Protein AF-A0A5N8V3N1-F1 (afdb_monomer)

pLDDT: mean 87.64, std 11.56, range [39.5, 96.81]

Radius of gyration: 13.92 Å; Cα contacts (8 Å, |Δi|>4): 88; chains: 1; bounding box: 36×19×42 Å

Sequence (106 aa):
MDFDEELVSQLDDAAERFIGPLRLNDGFDQLALDELCRHIDRLGQEWRTSEVIPKSVALLLSELYPAISACADLYAGDERQGMIEAAVRVGERVTYALDPAGEPEM

Foldseek 3Di:
DPPLVVLLVQLVVLLCVQLVCLVVVNAGDPVSLVSNLVSLLVLLVVCLPPPDDDPSSLVVLVVSLVSLLVSLVVDDDPRSVVSNVSSVSSNVSSVSSPDSPDDPDD

Nearest PDB structures (foldseek):
  7ue2-assembly1_A  TM=5.707E-01  e=6.712E-01  synthetic construct
  6yo8-assembly2_C  TM=4.421E-01  e=1.026E+00  Homo sapiens
  3zta-assembly1_A-2  TM=4.131E-01  e=1.655E+00  Neomoorella thermoacetica
  8d9p-assembly1_A  TM=3.788E-01  e=4.083E+00  synthetic construct
  6a5s-assembly1_B  TM=3.811E-01  e=6.943E+00  Homo sapiens

Organism: NCBI:txid1609272

Structure (mmCIF, N/CA/C/O backbone):
data_AF-A0A5N8V3N1-F1
#
_entry.id   AF-A0A5N8V3N1-F1
#
loop_
_atom_site.group_PDB
_atom_site.id
_atom_site.type_symbol
_atom_site.label_atom_id
_atom_site.label_alt_id
_atom_site.label_comp_id
_atom_site.label_asym_id
_atom_site.label_entity_id
_atom_site.label_seq_id
_atom_site.pdbx_PDB_ins_code
_atom_site.Cartn_x
_atom_site.Cartn_y
_atom_site.Cartn_z
_atom_site.occupancy
_atom_site.B_iso_or_equiv
_atom_site.auth_seq_id
_atom_site.auth_comp_id
_atom_site.auth_asym_id
_atom_site.auth_atom_id
_atom_site.pdbx_PDB_model_num
ATOM 1 N N . MET A 1 1 ? -0.630 -10.609 -23.827 1.00 50.81 1 MET A N 1
ATOM 2 C CA . MET A 1 1 ? -0.731 -9.882 -22.553 1.00 50.81 1 MET A CA 1
ATOM 3 C C . MET A 1 1 ? 0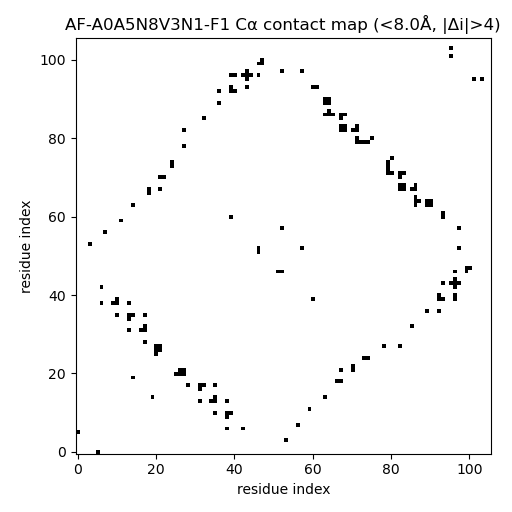.576 -9.160 -22.399 1.00 50.81 1 MET A C 1
ATOM 5 O O . MET A 1 1 ? 1.606 -9.821 -22.508 1.00 50.81 1 MET A O 1
ATOM 9 N N . ASP A 1 2 ? 0.524 -7.837 -22.284 1.00 65.88 2 ASP A N 1
ATOM 10 C CA . ASP A 1 2 ? 1.706 -7.064 -21.918 1.00 65.88 2 ASP A CA 1
ATOM 11 C C . ASP A 1 2 ? 2.066 -7.414 -20.472 1.00 65.88 2 ASP A C 1
ATOM 13 O O . ASP A 1 2 ? 1.194 -7.487 -19.609 1.00 65.88 2 ASP A O 1
ATOM 17 N N . PHE A 1 3 ? 3.345 -7.679 -20.217 1.00 64.88 3 PHE A N 1
ATOM 18 C CA . PHE A 1 3 ? 3.858 -8.048 -18.892 1.00 64.88 3 PHE A CA 1
ATOM 19 C C . PHE A 1 3 ? 3.527 -6.986 -17.826 1.00 64.88 3 PHE A C 1
ATOM 21 O O . PHE A 1 3 ? 3.242 -7.317 -16.676 1.00 64.88 3 PHE A O 1
ATOM 28 N N . ASP A 1 4 ? 3.461 -5.721 -18.244 1.00 70.31 4 ASP A N 1
ATOM 29 C CA . ASP A 1 4 ? 3.064 -4.597 -17.400 1.00 70.31 4 ASP A CA 1
ATOM 30 C C . ASP A 1 4 ? 1.597 -4.678 -16.948 1.00 70.31 4 ASP A C 1
ATOM 32 O O . ASP A 1 4 ? 1.293 -4.328 -15.812 1.00 70.31 4 ASP A O 1
ATOM 36 N N . GLU A 1 5 ? 0.675 -5.173 -17.783 1.00 78.69 5 GLU A N 1
ATOM 37 C CA . GLU A 1 5 ? -0.746 -5.279 -17.413 1.00 78.69 5 GLU A CA 1
ATOM 38 C C . GLU A 1 5 ? -0.968 -6.313 -16.305 1.00 78.69 5 GLU A C 1
ATOM 40 O O . GLU A 1 5 ? -1.771 -6.094 -15.398 1.00 78.69 5 GLU A O 1
ATOM 45 N N . GLU A 1 6 ? -0.237 -7.429 -16.346 1.00 83.69 6 GLU A N 1
ATOM 46 C CA . GLU A 1 6 ? -0.344 -8.480 -15.332 1.00 83.69 6 GLU A CA 1
ATOM 47 C C . GLU A 1 6 ? 0.213 -8.014 -13.981 1.00 83.69 6 GLU A C 1
ATOM 49 O O . GLU A 1 6 ? -0.415 -8.229 -12.944 1.00 83.69 6 GLU A O 1
ATOM 54 N N . LEU A 1 7 ? 1.360 -7.328 -13.981 1.00 80.94 7 LEU A N 1
ATOM 55 C CA . LEU A 1 7 ? 1.948 -6.786 -12.755 1.00 80.94 7 LEU A CA 1
ATOM 56 C C . LEU A 1 7 ? 1.080 -5.685 -12.134 1.00 80.94 7 LEU A C 1
ATOM 58 O O . LEU A 1 7 ? 0.941 -5.633 -10.912 1.00 80.94 7 LEU A O 1
ATOM 62 N N . VAL A 1 8 ? 0.466 -4.839 -12.965 1.00 83.50 8 VAL A N 1
ATOM 63 C CA . VAL A 1 8 ? -0.491 -3.822 -12.509 1.00 83.50 8 VAL A CA 1
ATOM 64 C C . VAL A 1 8 ? -1.723 -4.470 -11.894 1.00 83.50 8 VAL A C 1
ATOM 66 O O . VAL A 1 8 ? -2.123 -4.063 -10.810 1.00 83.50 8 VAL A O 1
ATOM 69 N N . SER A 1 9 ? -2.286 -5.496 -12.539 1.00 89.25 9 SER A N 1
ATOM 70 C CA . SER A 1 9 ? -3.438 -6.228 -12.001 1.00 89.25 9 SER A CA 1
ATOM 71 C C . SER A 1 9 ? -3.123 -6.849 -10.641 1.00 89.25 9 SER A C 1
ATOM 73 O O . SER A 1 9 ? -3.918 -6.732 -9.719 1.00 89.25 9 SER A O 1
ATOM 75 N N . GLN A 1 10 ? -1.946 -7.463 -10.488 1.00 90.81 10 GLN A N 1
ATOM 76 C CA . GLN A 1 10 ? -1.531 -8.057 -9.213 1.00 90.81 10 GLN A CA 1
ATOM 77 C C . GLN A 1 10 ? -1.351 -7.006 -8.109 1.00 90.81 10 GLN A C 1
ATOM 79 O O . GLN A 1 10 ? -1.694 -7.265 -6.956 1.00 90.81 10 GLN A O 1
ATOM 84 N N . LEU A 1 11 ? -0.813 -5.827 -8.443 1.00 91.31 11 LEU A N 1
ATOM 85 C CA . LEU A 1 11 ? -0.697 -4.725 -7.489 1.00 91.31 11 LEU A CA 1
ATOM 86 C C . LEU A 1 11 ? -2.076 -4.199 -7.074 1.00 91.31 11 LEU A C 1
ATOM 88 O O . LEU A 1 11 ? -2.287 -3.954 -5.889 1.00 91.31 11 LEU A O 1
ATOM 92 N N . ASP A 1 12 ? -2.992 -4.034 -8.028 1.00 93.12 12 ASP A N 1
ATOM 93 C CA . ASP A 1 12 ? -4.355 -3.557 -7.774 1.00 93.12 12 ASP A CA 1
ATOM 94 C C . ASP A 1 12 ? -5.129 -4.541 -6.881 1.00 93.12 12 ASP A C 1
ATOM 96 O O . ASP A 1 12 ? -5.683 -4.147 -5.855 1.00 93.12 12 ASP A O 1
ATOM 100 N N . ASP A 1 13 ? -5.048 -5.842 -7.180 1.00 94.75 13 ASP A N 1
ATOM 101 C CA . ASP A 1 13 ? -5.646 -6.905 -6.364 1.00 94.75 13 ASP A CA 1
ATOM 102 C C . ASP A 1 13 ? -5.086 -6.911 -4.930 1.00 94.75 13 ASP A C 1
ATOM 104 O O . ASP A 1 13 ? -5.836 -7.032 -3.956 1.00 94.75 13 ASP A O 1
ATOM 108 N N . ALA A 1 14 ? -3.766 -6.755 -4.773 1.00 95.50 14 ALA A N 1
ATOM 109 C CA . ALA A 1 14 ? -3.127 -6.686 -3.460 1.00 95.50 14 ALA A CA 1
ATOM 110 C C . ALA A 1 14 ? -3.518 -5.411 -2.692 1.00 95.50 14 ALA A C 1
ATOM 112 O O . ALA A 1 14 ? -3.733 -5.456 -1.476 1.00 95.50 14 ALA A O 1
ATOM 113 N N . ALA A 1 15 ? -3.640 -4.279 -3.390 1.00 95.06 15 ALA A N 1
ATOM 114 C CA . ALA A 1 15 ? -4.065 -3.015 -2.805 1.00 95.06 15 ALA A CA 1
ATOM 115 C C . ALA A 1 15 ? -5.515 -3.094 -2.317 1.00 95.06 15 ALA A C 1
ATOM 117 O O . ALA A 1 15 ? -5.784 -2.716 -1.178 1.00 95.06 15 ALA A O 1
ATOM 118 N N . GLU A 1 16 ? -6.432 -3.641 -3.116 1.00 95.50 16 GLU A N 1
ATOM 119 C CA . GLU A 1 16 ? -7.834 -3.809 -2.724 1.00 95.50 16 GLU A CA 1
ATOM 120 C C . GLU A 1 16 ? -7.983 -4.817 -1.576 1.00 95.50 16 GLU A C 1
ATOM 122 O O . GLU A 1 16 ? -8.745 -4.578 -0.639 1.00 95.50 16 GLU A O 1
ATOM 127 N N . ARG A 1 17 ? -7.198 -5.905 -1.574 1.00 95.94 17 ARG A N 1
ATOM 128 C CA . ARG A 1 17 ? -7.187 -6.886 -0.477 1.00 95.94 17 ARG A CA 1
ATOM 129 C C . ARG A 1 17 ? -6.779 -6.267 0.859 1.00 95.94 17 ARG A C 1
ATOM 131 O O . ARG A 1 17 ? -7.315 -6.665 1.890 1.00 95.94 17 ARG A O 1
ATOM 138 N N . PHE A 1 18 ? -5.839 -5.323 0.851 1.00 95.88 18 PHE A N 1
ATOM 139 C CA . PHE A 1 18 ? -5.426 -4.629 2.067 1.00 95.88 18 PHE A CA 1
ATOM 140 C C . PHE A 1 18 ? -6.366 -3.470 2.412 1.00 95.88 18 PHE A C 1
ATOM 142 O O . PHE A 1 18 ? -6.879 -3.419 3.521 1.00 95.88 18 PHE A O 1
ATOM 149 N N . ILE A 1 19 ? -6.625 -2.552 1.479 1.00 95.25 19 ILE A N 1
ATOM 150 C CA . ILE A 1 19 ? -7.329 -1.284 1.730 1.00 95.25 19 ILE A CA 1
ATOM 151 C C . ILE A 1 19 ? -8.850 -1.472 1.822 1.00 95.25 19 ILE A C 1
ATOM 153 O O . ILE A 1 19 ? -9.510 -0.746 2.568 1.00 95.25 19 ILE A O 1
ATOM 157 N N . GLY A 1 20 ? -9.423 -2.434 1.095 1.00 94.94 20 GLY A N 1
ATOM 158 C CA . GLY A 1 20 ? -10.861 -2.712 1.083 1.00 94.94 20 GLY A CA 1
ATOM 159 C C . GLY A 1 20 ? -11.430 -2.951 2.489 1.00 94.94 20 GLY A C 1
ATOM 160 O O . GLY A 1 20 ? -12.314 -2.198 2.909 1.00 94.94 20 GLY A O 1
ATOM 161 N N . PRO A 1 21 ? -10.893 -3.914 3.265 1.00 93.88 21 PRO A N 1
ATOM 162 C CA . PRO A 1 21 ? -11.287 -4.134 4.659 1.00 93.88 21 PRO A CA 1
ATOM 163 C C . PRO A 1 21 ? -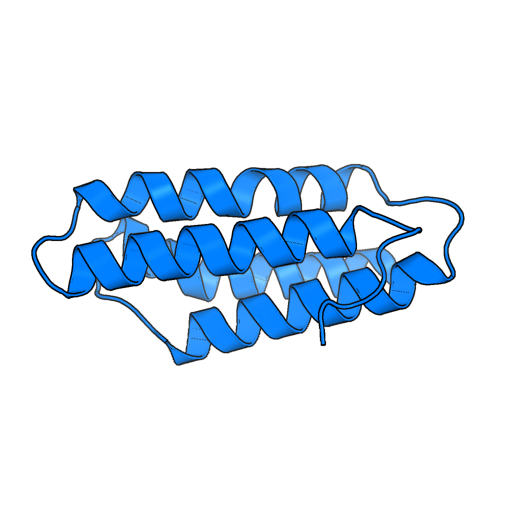11.101 -2.898 5.551 1.00 93.88 21 PRO A C 1
ATOM 165 O O . PRO A 1 21 ? -11.979 -2.589 6.358 1.00 93.88 21 PRO A O 1
ATOM 168 N N . LEU A 1 22 ? -10.020 -2.128 5.359 1.00 93.00 22 LEU A N 1
ATOM 169 C CA . LEU A 1 22 ? -9.761 -0.914 6.146 1.00 93.00 22 LEU A CA 1
ATOM 170 C C . LEU A 1 22 ? -10.861 0.136 5.974 1.00 93.00 22 LEU A C 1
ATOM 172 O O . LEU A 1 22 ? -11.325 0.730 6.946 1.00 93.00 22 LEU A O 1
ATOM 176 N N . ARG A 1 23 ? -11.323 0.342 4.734 1.00 92.56 23 ARG A N 1
ATOM 177 C CA . ARG A 1 23 ? -12.420 1.275 4.416 1.00 92.56 23 ARG A CA 1
ATOM 178 C C . ARG A 1 23 ? -13.747 0.857 5.044 1.00 92.56 23 ARG A C 1
ATOM 180 O O . ARG A 1 23 ? -14.610 1.703 5.273 1.00 92.56 23 ARG A O 1
ATOM 187 N N . LEU A 1 24 ? -13.915 -0.437 5.301 1.00 93.56 24 LEU A N 1
ATOM 188 C CA . LEU A 1 24 ? -15.096 -1.017 5.934 1.00 93.56 24 LEU A CA 1
ATOM 189 C C . LEU A 1 24 ? -14.962 -1.123 7.459 1.00 93.56 24 LEU A C 1
ATOM 191 O O . LEU A 1 24 ? -15.892 -1.601 8.106 1.00 93.56 24 LEU A O 1
ATOM 195 N N . ASN A 1 25 ? -13.850 -0.644 8.030 1.00 91.06 25 ASN A N 1
ATOM 196 C CA . ASN A 1 25 ? -13.512 -0.791 9.444 1.00 91.06 25 ASN A CA 1
ATOM 197 C C . ASN A 1 25 ? -13.483 -2.268 9.899 1.00 91.06 25 ASN A C 1
ATOM 199 O O . ASN A 1 25 ? -13.880 -2.593 11.017 1.00 91.06 25 ASN A O 1
ATOM 203 N N . ASP A 1 26 ? -13.030 -3.168 9.019 1.00 91.88 26 ASP A N 1
ATOM 204 C CA . ASP A 1 26 ? -12.996 -4.626 9.224 1.00 91.88 26 ASP A CA 1
ATOM 205 C C . ASP A 1 26 ? -11.622 -5.121 9.722 1.00 91.88 26 ASP A C 1
ATOM 207 O O . ASP A 1 26 ? -11.176 -6.229 9.436 1.00 91.88 26 ASP A O 1
ATOM 211 N N . GLY A 1 27 ? -10.927 -4.273 10.487 1.00 89.00 27 GLY A N 1
ATOM 212 C CA . GLY A 1 27 ? -9.631 -4.606 11.083 1.00 89.00 27 GLY A CA 1
ATOM 213 C C . GLY A 1 27 ? -8.431 -4.489 10.140 1.00 89.00 27 GLY A C 1
ATOM 214 O O . GLY A 1 27 ? -8.559 -4.266 8.940 1.00 89.00 27 GLY A O 1
ATOM 215 N N . PHE A 1 28 ? -7.243 -4.603 10.731 1.00 92.06 28 PHE A N 1
ATOM 216 C CA . PHE A 1 28 ? -5.956 -4.488 10.050 1.00 92.06 28 PHE A CA 1
ATOM 217 C C . PHE A 1 28 ? -5.378 -5.877 9.740 1.00 92.06 28 PHE A C 1
ATOM 219 O O . PHE A 1 28 ? -5.133 -6.667 10.654 1.00 92.06 28 PHE A O 1
ATOM 226 N N . ASP A 1 29 ? -5.112 -6.163 8.462 1.00 94.19 29 ASP A N 1
ATOM 227 C CA . ASP A 1 29 ? -4.501 -7.424 8.024 1.00 94.19 29 ASP A CA 1
ATOM 228 C C . ASP A 1 29 ? -3.016 -7.232 7.668 1.00 94.19 29 ASP A C 1
ATOM 230 O O . ASP A 1 29 ? -2.651 -6.739 6.597 1.00 94.19 29 ASP A O 1
ATOM 234 N N . GLN A 1 30 ? -2.145 -7.678 8.576 1.00 94.31 30 GLN A N 1
ATOM 235 C CA . GLN A 1 30 ? -0.694 -7.633 8.399 1.00 94.31 30 GLN A CA 1
ATOM 236 C C . GLN A 1 30 ? -0.209 -8.482 7.210 1.00 94.31 30 GLN A C 1
ATOM 238 O O . GLN A 1 30 ? 0.754 -8.102 6.543 1.00 94.31 30 GLN A O 1
ATOM 243 N N . LEU A 1 31 ? -0.858 -9.614 6.914 1.00 96.00 31 LEU A N 1
ATOM 244 C CA . LEU A 1 31 ? -0.458 -10.479 5.801 1.00 96.00 31 LEU A CA 1
ATOM 245 C C . LEU A 1 31 ? -0.764 -9.815 4.458 1.00 96.00 31 LEU A C 1
ATOM 247 O O . LEU A 1 31 ? 0.067 -9.879 3.550 1.00 96.00 31 LEU A O 1
ATOM 251 N N . ALA A 1 32 ? -1.919 -9.154 4.353 1.00 96.12 32 ALA A N 1
ATOM 252 C CA . ALA A 1 32 ? -2.287 -8.380 3.171 1.00 96.12 32 ALA A CA 1
ATOM 253 C C . ALA A 1 32 ? -1.338 -7.187 2.961 1.00 96.12 32 ALA A C 1
ATOM 255 O O . ALA A 1 32 ? -0.902 -6.943 1.835 1.00 96.12 32 ALA A O 1
ATOM 256 N N . LEU A 1 33 ? -0.925 -6.503 4.036 1.00 96.56 33 LEU A N 1
ATOM 257 C CA . LEU A 1 33 ? 0.106 -5.462 3.958 1.00 96.56 33 LEU A CA 1
ATOM 258 C C . LEU A 1 33 ? 1.440 -6.007 3.429 1.00 96.56 33 LEU A C 1
ATOM 260 O O . LEU A 1 33 ? 2.065 -5.401 2.557 1.00 96.56 33 LEU A O 1
ATOM 264 N N . ASP A 1 34 ? 1.901 -7.142 3.957 1.00 96.44 34 ASP A N 1
ATOM 265 C CA . ASP A 1 34 ? 3.171 -7.740 3.542 1.00 96.44 34 ASP A CA 1
ATOM 266 C C . ASP A 1 34 ? 3.131 -8.253 2.095 1.00 96.44 34 ASP A C 1
ATOM 268 O O . ASP A 1 34 ? 4.163 -8.293 1.423 1.00 96.44 34 ASP A O 1
ATOM 272 N N . GLU A 1 35 ? 1.966 -8.672 1.603 1.00 96.31 35 GLU A N 1
ATOM 273 C CA . GLU A 1 35 ? 1.745 -9.009 0.195 1.00 96.31 35 GLU A CA 1
ATOM 274 C C . GLU A 1 35 ? 1.800 -7.763 -0.695 1.00 96.31 35 GLU A C 1
ATOM 276 O O . GLU A 1 35 ? 2.593 -7.735 -1.638 1.00 96.31 35 GLU A O 1
ATOM 281 N N . LEU A 1 36 ? 1.079 -6.696 -0.334 1.00 96.81 36 LEU A N 1
ATOM 282 C CA . LEU A 1 36 ? 1.137 -5.409 -1.031 1.00 96.81 36 LEU A CA 1
ATOM 283 C C . LEU A 1 36 ? 2.578 -4.883 -1.128 1.00 96.81 36 LEU A C 1
ATOM 285 O O . LEU A 1 36 ? 3.044 -4.540 -2.213 1.00 96.81 36 LEU A O 1
ATOM 289 N N . CYS A 1 37 ? 3.322 -4.895 -0.018 1.00 96.44 37 CYS A N 1
ATOM 290 C CA . CYS A 1 37 ? 4.724 -4.471 0.006 1.00 96.44 37 CYS A CA 1
ATOM 291 C C . CYS A 1 37 ? 5.591 -5.280 -0.970 1.00 96.44 37 CYS A C 1
ATOM 293 O O . CYS A 1 37 ? 6.387 -4.700 -1.704 1.00 96.44 37 CYS A O 1
ATOM 295 N N . ARG A 1 38 ? 5.416 -6.607 -1.019 1.00 94.62 38 ARG A N 1
ATOM 296 C CA . ARG A 1 38 ? 6.167 -7.483 -1.934 1.00 94.62 38 ARG A CA 1
ATOM 297 C C . ARG A 1 38 ? 5.893 -7.165 -3.403 1.00 94.62 38 ARG A C 1
ATOM 299 O O . ARG A 1 38 ? 6.822 -7.221 -4.207 1.00 94.62 38 ARG A O 1
ATOM 306 N N . HIS A 1 39 ? 4.654 -6.830 -3.757 1.00 93.88 39 HIS A N 1
ATOM 307 C CA . HIS A 1 39 ? 4.316 -6.434 -5.126 1.00 9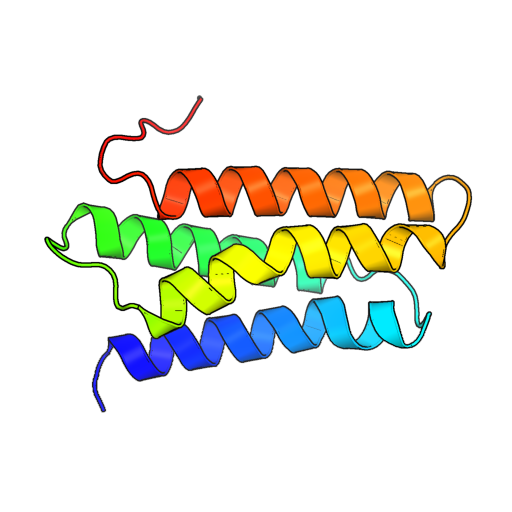3.88 39 HIS A CA 1
ATOM 308 C C . HIS A 1 39 ? 4.957 -5.098 -5.516 1.00 93.88 39 HIS A C 1
ATOM 310 O O . HIS A 1 39 ? 5.516 -5.000 -6.608 1.00 93.88 39 HIS A O 1
ATOM 316 N N . ILE A 1 40 ? 4.956 -4.111 -4.614 1.00 94.06 40 ILE A N 1
ATOM 317 C CA . ILE A 1 40 ? 5.635 -2.822 -4.833 1.00 94.06 40 ILE A CA 1
ATOM 318 C C . ILE A 1 40 ? 7.143 -3.035 -5.013 1.00 94.06 40 ILE A C 1
ATOM 320 O O . ILE A 1 40 ? 7.726 -2.534 -5.973 1.00 94.06 40 ILE A O 1
ATOM 324 N N . ASP A 1 41 ? 7.763 -3.826 -4.134 1.00 91.81 41 ASP A N 1
ATOM 325 C CA . ASP A 1 41 ? 9.201 -4.107 -4.183 1.00 91.81 41 ASP A CA 1
ATOM 326 C C . ASP A 1 41 ? 9.586 -4.819 -5.495 1.00 91.81 41 ASP A C 1
ATOM 328 O O . ASP A 1 41 ? 10.598 -4.482 -6.115 1.00 91.81 41 ASP A O 1
ATOM 332 N N . ARG A 1 42 ? 8.761 -5.768 -5.963 1.00 89.56 42 ARG A N 1
ATOM 333 C CA . ARG A 1 42 ? 8.961 -6.460 -7.246 1.00 89.56 42 ARG A CA 1
ATOM 334 C C . ARG A 1 42 ? 8.865 -5.500 -8.432 1.00 89.56 42 ARG A C 1
ATOM 336 O O . ARG A 1 42 ? 9.739 -5.532 -9.291 1.00 89.56 42 ARG A O 1
ATOM 343 N N . LEU A 1 43 ? 7.847 -4.640 -8.465 1.00 88.75 43 LEU A N 1
ATOM 344 C CA . LEU A 1 43 ? 7.693 -3.618 -9.507 1.00 88.75 43 LEU A CA 1
ATOM 345 C C . LEU A 1 43 ? 8.896 -2.671 -9.554 1.00 88.75 43 LEU A C 1
ATOM 347 O O . LEU A 1 43 ? 9.453 -2.434 -10.623 1.00 88.75 43 LEU A O 1
ATOM 351 N N . GLY A 1 44 ? 9.345 -2.198 -8.389 1.00 88.00 44 GLY A N 1
ATOM 352 C CA . GLY A 1 44 ? 10.531 -1.353 -8.288 1.00 88.00 44 GLY A CA 1
ATOM 353 C C . GLY A 1 44 ? 11.787 -2.030 -8.839 1.00 88.00 44 GLY A C 1
ATOM 354 O O . GLY A 1 44 ? 12.565 -1.393 -9.543 1.00 88.00 44 GLY A O 1
ATOM 355 N N . GLN A 1 45 ? 11.982 -3.327 -8.571 1.00 86.69 45 GLN A N 1
ATOM 356 C CA . GLN A 1 45 ? 13.118 -4.088 -9.107 1.00 86.69 45 GLN A CA 1
ATOM 357 C C . GLN A 1 45 ? 13.082 -4.218 -10.634 1.00 86.69 45 GLN A C 1
ATOM 359 O O . GLN A 1 45 ? 14.113 -4.008 -11.272 1.00 86.69 45 GLN A O 1
ATOM 364 N N . GLU A 1 46 ? 11.920 -4.526 -11.214 1.00 84.50 46 GLU A N 1
ATOM 365 C CA . GLU A 1 46 ? 11.753 -4.623 -12.672 1.00 84.50 46 GLU A CA 1
ATOM 366 C C . GLU A 1 46 ? 12.076 -3.279 -13.346 1.00 84.50 46 GLU A C 1
ATOM 368 O O . GLU A 1 46 ? 12.858 -3.209 -14.302 1.00 84.50 46 GLU A O 1
ATOM 373 N N . TRP A 1 47 ? 11.563 -2.175 -12.796 1.00 84.00 47 TRP A N 1
ATOM 374 C CA . TRP A 1 47 ? 11.743 -0.855 -13.396 1.00 84.00 47 TRP A CA 1
ATOM 375 C C . TRP A 1 47 ? 13.121 -0.238 -13.227 1.00 84.00 47 TRP A C 1
ATOM 377 O O . TRP A 1 47 ? 13.448 0.659 -13.998 1.00 84.00 47 TRP A O 1
ATOM 387 N N . ARG A 1 48 ? 13.984 -0.740 -12.336 1.00 80.75 48 ARG A N 1
ATOM 388 C CA . ARG A 1 48 ? 15.396 -0.303 -12.335 1.00 80.75 48 ARG A CA 1
ATOM 389 C C . ARG A 1 48 ? 16.090 -0.544 -13.667 1.00 80.75 48 ARG A C 1
ATOM 391 O O . ARG A 1 48 ? 17.069 0.124 -13.983 1.00 80.75 48 ARG A O 1
ATOM 398 N N . THR A 1 49 ? 15.609 -1.529 -14.419 1.00 76.56 49 THR A N 1
ATOM 399 C CA . THR A 1 49 ? 16.130 -1.865 -15.746 1.00 76.56 49 THR A CA 1
ATOM 400 C C . THR A 1 49 ? 15.302 -1.270 -16.885 1.00 76.56 49 THR A C 1
ATOM 402 O O . THR A 1 49 ? 15.685 -1.408 -18.046 1.00 76.56 49 THR A O 1
ATOM 405 N N . SER A 1 50 ? 14.197 -0.587 -16.566 1.00 78.62 50 SER A N 1
ATOM 406 C CA . SER A 1 50 ? 13.312 0.059 -17.533 1.00 78.62 50 SER A CA 1
ATOM 407 C C . SER A 1 50 ? 13.652 1.540 -17.691 1.00 78.62 50 SER A C 1
ATOM 409 O O . SER A 1 50 ? 13.920 2.242 -16.720 1.00 78.62 50 SER A O 1
ATOM 411 N N . GLU A 1 51 ? 13.581 2.053 -18.919 1.00 77.31 51 GLU A N 1
ATOM 412 C CA . GLU A 1 51 ? 13.726 3.492 -19.192 1.00 77.31 51 GLU A CA 1
ATOM 413 C C . GLU A 1 51 ? 12.441 4.282 -18.890 1.00 77.31 51 GLU A C 1
ATOM 415 O O . GLU A 1 51 ? 12.456 5.513 -18.845 1.00 77.31 51 GLU A O 1
ATOM 420 N N . VAL A 1 52 ? 11.313 3.585 -18.710 1.00 82.00 52 VAL A N 1
ATOM 421 C CA . VAL A 1 52 ? 9.989 4.188 -18.542 1.00 82.00 52 VAL A CA 1
ATOM 422 C C . VAL A 1 52 ? 9.163 3.455 -17.489 1.00 82.00 52 VAL A C 1
ATOM 424 O O . VAL A 1 52 ? 9.1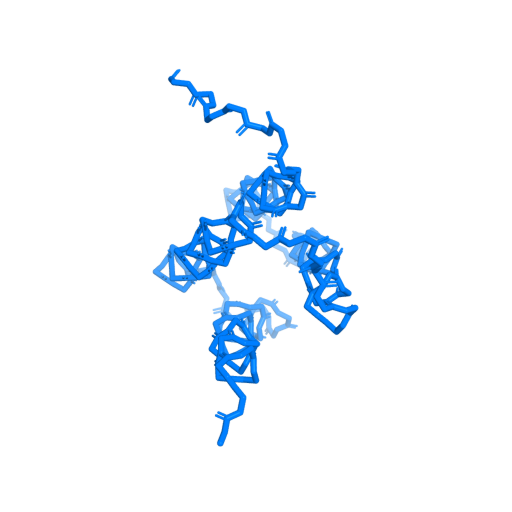64 2.227 -17.414 1.00 82.00 52 VAL A O 1
ATOM 427 N N . ILE A 1 53 ? 8.403 4.224 -16.711 1.00 84.19 53 ILE A N 1
ATOM 428 C CA . ILE A 1 53 ? 7.379 3.706 -15.800 1.00 84.19 53 ILE A CA 1
ATOM 429 C C . ILE A 1 53 ? 6.012 3.999 -16.428 1.00 84.19 53 ILE A C 1
ATOM 431 O O . ILE A 1 53 ? 5.729 5.165 -16.739 1.00 84.19 53 ILE A O 1
ATOM 435 N N . PRO A 1 54 ? 5.139 2.994 -16.632 1.00 84.56 54 PRO A N 1
ATOM 436 C CA . PRO A 1 54 ? 3.818 3.249 -17.182 1.00 84.56 54 PRO A CA 1
ATOM 437 C C . PRO A 1 54 ? 3.001 4.144 -16.242 1.00 84.56 54 PRO A C 1
ATOM 439 O O . PRO A 1 54 ? 2.916 3.920 -15.033 1.00 84.56 54 PRO A O 1
ATOM 442 N N . LYS A 1 55 ? 2.360 5.170 -16.812 1.00 85.25 55 LYS A N 1
ATOM 443 C CA . LYS A 1 55 ? 1.616 6.188 -16.052 1.00 85.25 55 LYS A CA 1
ATOM 444 C C . LYS A 1 55 ? 0.535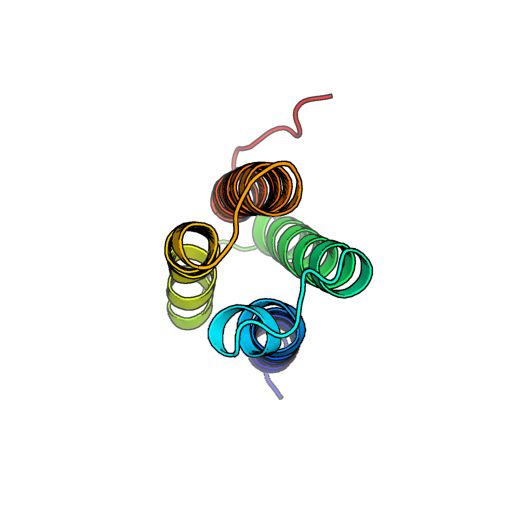 5.590 -15.146 1.00 85.25 55 LYS A C 1
ATOM 446 O O . LYS A 1 55 ? 0.323 6.104 -14.053 1.00 85.25 55 LYS A O 1
ATOM 451 N N . SER A 1 56 ? -0.158 4.547 -15.602 1.00 84.69 56 SER A N 1
ATOM 452 C CA . SER A 1 56 ? -1.194 3.859 -14.822 1.00 84.69 56 SER A CA 1
ATOM 453 C C . SER A 1 56 ? -0.650 3.330 -13.498 1.00 84.69 56 SER A C 1
ATOM 455 O O . SER A 1 56 ? -1.292 3.503 -12.468 1.00 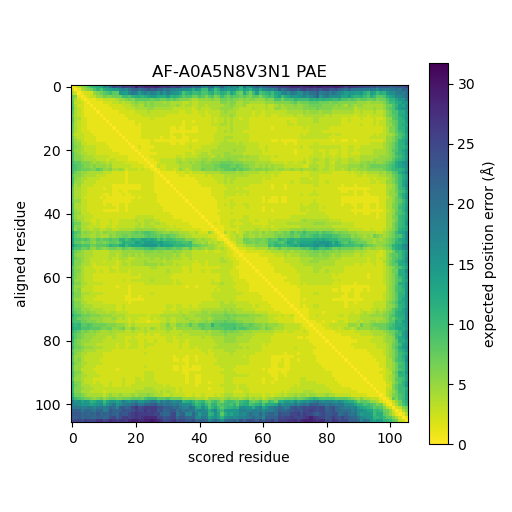84.69 56 SER A O 1
ATOM 457 N N . VAL A 1 57 ? 0.556 2.761 -13.504 1.00 86.00 57 VAL A N 1
ATOM 458 C CA . VAL A 1 57 ? 1.155 2.184 -12.297 1.00 86.00 57 VAL A CA 1
ATOM 459 C C . VAL A 1 57 ? 1.688 3.265 -11.374 1.00 86.00 57 VAL A C 1
ATOM 461 O O . VAL A 1 57 ? 1.485 3.191 -10.168 1.00 86.00 57 VAL A O 1
ATOM 464 N N . ALA A 1 58 ? 2.317 4.303 -11.932 1.00 88.75 58 ALA A N 1
ATOM 465 C CA . ALA A 1 58 ? 2.759 5.453 -11.148 1.00 88.75 58 ALA A CA 1
ATOM 466 C C . ALA A 1 58 ? 1.582 6.120 -10.413 1.00 88.75 58 ALA A C 1
ATOM 468 O O . ALA A 1 58 ? 1.715 6.485 -9.246 1.00 88.75 58 ALA A O 1
ATOM 469 N N . LEU A 1 59 ? 0.422 6.232 -11.073 1.00 89.50 59 LEU A N 1
ATOM 470 C CA . LEU A 1 59 ? -0.808 6.723 -10.450 1.00 89.50 59 LEU A CA 1
ATOM 471 C C . LEU A 1 59 ? -1.276 5.796 -9.325 1.00 89.50 59 LEU A C 1
ATOM 473 O O . LEU A 1 59 ? -1.424 6.270 -8.202 1.00 89.50 59 LEU A O 1
ATOM 477 N N . LEU A 1 60 ? -1.419 4.494 -9.593 1.00 91.06 60 LEU A N 1
ATOM 478 C CA . LEU A 1 60 ? -1.835 3.512 -8.587 1.00 91.06 60 LEU A CA 1
ATOM 479 C C . LEU A 1 60 ? -0.937 3.557 -7.340 1.00 91.06 60 LEU A C 1
ATOM 481 O O . LEU A 1 60 ? -1.429 3.690 -6.225 1.00 91.06 60 LEU A O 1
ATOM 485 N N . LEU A 1 61 ? 0.386 3.536 -7.526 1.00 92.50 61 LEU A N 1
ATOM 486 C CA . LEU A 1 61 ? 1.357 3.615 -6.433 1.00 92.50 61 LEU A CA 1
ATOM 487 C C . LEU A 1 61 ? 1.239 4.925 -5.640 1.00 92.50 61 LEU A C 1
ATOM 489 O O . LEU A 1 61 ? 1.288 4.906 -4.409 1.00 92.50 61 LEU A O 1
ATOM 493 N N . SER A 1 62 ? 1.044 6.057 -6.326 1.00 91.62 62 SER A N 1
ATOM 494 C CA . SER A 1 62 ? 0.906 7.369 -5.679 1.00 91.62 62 SER A CA 1
ATOM 495 C C . SER A 1 62 ? -0.344 7.492 -4.796 1.00 91.62 62 SER A C 1
ATOM 497 O O . SER A 1 62 ? -0.369 8.314 -3.878 1.00 91.62 62 SER A O 1
ATOM 499 N N . GLU A 1 63 ? -1.361 6.661 -5.032 1.00 93.94 63 GLU A N 1
ATOM 500 C CA . GLU A 1 63 ? -2.615 6.659 -4.276 1.00 93.94 63 GLU A CA 1
ATOM 501 C C . GLU A 1 63 ? -2.570 5.775 -3.018 1.00 93.94 63 GLU A C 1
ATOM 503 O O . GLU A 1 63 ? -3.392 5.957 -2.117 1.00 93.94 63 GLU A O 1
ATOM 508 N N . LEU A 1 64 ? -1.594 4.868 -2.892 1.00 95.25 64 LEU A N 1
ATOM 509 C CA . LEU A 1 64 ? -1.547 3.906 -1.784 1.00 95.25 64 LEU A CA 1
ATOM 510 C C . LEU A 1 64 ? -1.347 4.578 -0.418 1.00 95.25 64 LEU A C 1
ATOM 512 O O . LEU A 1 64 ? -2.132 4.350 0.502 1.00 95.25 64 LEU A O 1
ATOM 516 N N . TYR A 1 65 ? -0.330 5.438 -0.281 1.00 95.38 65 TYR A N 1
ATOM 517 C CA . TYR A 1 65 ? -0.077 6.170 0.968 1.00 95.38 65 TYR A CA 1
ATOM 518 C C . TYR A 1 65 ? -1.305 6.969 1.442 1.00 95.38 65 TYR A C 1
ATOM 520 O O . TYR A 1 65 ? -1.737 6.761 2.581 1.00 95.38 65 TYR A O 1
ATOM 528 N N . PRO A 1 66 ? -1.899 7.866 0.623 1.00 94.94 66 PRO A N 1
ATOM 529 C CA . PRO A 1 66 ? -3.044 8.644 1.076 1.00 94.94 66 PRO A CA 1
ATOM 530 C C . PRO A 1 66 ? -4.272 7.769 1.354 1.00 94.94 66 PRO A C 1
ATOM 532 O O . PRO A 1 66 ? -5.004 8.070 2.294 1.00 94.94 66 PRO A O 1
ATOM 535 N N . ALA A 1 67 ? -4.485 6.674 0.614 1.00 94.75 67 ALA A N 1
ATOM 536 C CA . ALA A 1 67 ? -5.601 5.763 0.864 1.00 94.75 67 ALA A CA 1
ATOM 537 C C . ALA A 1 67 ? -5.493 5.052 2.224 1.00 94.75 67 ALA A C 1
ATOM 539 O O . ALA A 1 67 ? -6.482 4.989 2.955 1.00 94.75 67 ALA A O 1
ATOM 540 N N . ILE A 1 68 ? -4.303 4.562 2.590 1.00 94.81 68 ILE A N 1
ATOM 541 C CA . ILE A 1 68 ? -4.065 3.903 3.886 1.00 94.81 68 ILE A CA 1
ATOM 542 C C . ILE A 1 68 ? -4.125 4.933 5.021 1.00 94.81 68 ILE A C 1
ATOM 544 O O . ILE A 1 68 ? -4.811 4.725 6.020 1.00 94.81 68 ILE A O 1
ATOM 548 N N . SER A 1 69 ? -3.457 6.078 4.843 1.00 94.38 69 SER A N 1
ATOM 549 C CA . SER A 1 69 ? -3.417 7.161 5.832 1.00 94.38 69 SER A CA 1
ATOM 550 C C . SER A 1 69 ? -4.819 7.687 6.163 1.00 94.38 69 SER A C 1
ATOM 552 O O . SER A 1 69 ? -5.154 7.847 7.334 1.00 94.38 69 SER A O 1
ATOM 554 N N . ALA A 1 70 ? -5.686 7.852 5.157 1.00 94.06 70 ALA A N 1
ATOM 555 C CA . ALA A 1 70 ? -7.072 8.270 5.361 1.00 94.06 70 ALA A CA 1
ATOM 556 C C . ALA A 1 70 ? -7.904 7.256 6.169 1.00 94.06 70 ALA A C 1
ATOM 558 O O . ALA A 1 70 ? -8.838 7.653 6.865 1.00 94.06 70 ALA A O 1
ATOM 559 N N . CYS A 1 71 ? -7.574 5.962 6.108 1.00 93.81 71 CYS A N 1
ATOM 560 C CA . CYS A 1 71 ? -8.266 4.942 6.896 1.00 93.81 71 CYS A CA 1
ATOM 561 C C . CYS A 1 71 ? -7.862 4.976 8.376 1.00 93.81 71 CYS A C 1
ATOM 563 O O . CYS A 1 71 ? -8.647 4.551 9.215 1.00 93.81 71 CYS A O 1
ATOM 565 N N . ALA A 1 72 ? -6.681 5.502 8.726 1.00 92.25 72 ALA A N 1
ATOM 566 C CA . ALA A 1 72 ? -6.183 5.510 10.105 1.00 92.25 72 ALA A CA 1
ATOM 567 C C . ALA A 1 72 ? -7.117 6.238 11.086 1.00 92.25 72 ALA A C 1
ATOM 569 O O . ALA A 1 72 ? -7.196 5.862 12.253 1.00 92.25 72 ALA A O 1
ATOM 570 N N . ASP A 1 73 ? -7.858 7.243 10.617 1.00 89.88 73 ASP A N 1
ATOM 571 C CA . ASP A 1 73 ? -8.804 7.996 11.445 1.00 89.88 73 ASP A CA 1
ATOM 572 C C . ASP A 1 73 ? -10.088 7.213 11.786 1.00 89.88 73 ASP A C 1
ATOM 574 O O . ASP A 1 73 ? -10.861 7.649 12.639 1.00 89.88 73 ASP A O 1
ATOM 578 N N . LEU A 1 74 ? -10.306 6.042 11.172 1.00 91.25 74 LEU A N 1
ATOM 579 C CA . LEU A 1 74 ? -11.377 5.108 11.544 1.00 91.25 74 LEU A CA 1
ATOM 580 C C . LEU A 1 74 ? -11.015 4.250 12.768 1.00 91.25 74 LEU A C 1
ATOM 582 O O . LEU A 1 74 ? -11.904 3.687 13.406 1.00 91.25 74 LEU A O 1
ATOM 586 N N . TYR A 1 75 ? -9.728 4.178 13.116 1.00 91.81 75 TYR A N 1
ATOM 587 C CA . TYR A 1 75 ? -9.188 3.305 14.156 1.00 91.81 75 TYR A CA 1
ATOM 588 C C . TYR A 1 75 ? -8.669 4.115 15.353 1.00 91.81 75 TYR A C 1
ATOM 590 O O . TYR A 1 75 ? -8.463 5.329 15.283 1.00 91.81 75 TYR A O 1
ATOM 598 N N . ALA A 1 76 ? -8.429 3.443 16.481 1.00 91.62 76 ALA A N 1
ATOM 599 C CA . ALA A 1 76 ? -7.913 4.067 17.699 1.00 91.62 76 ALA A CA 1
ATOM 600 C C . ALA A 1 76 ? -6.809 3.226 18.353 1.00 91.62 76 ALA A C 1
ATOM 602 O O . ALA A 1 76 ? -6.697 2.026 18.118 1.00 91.62 76 ALA A O 1
ATOM 603 N N . GLY A 1 77 ? -6.000 3.868 19.201 1.00 92.56 77 GLY A N 1
ATOM 604 C CA . GLY A 1 77 ? -4.940 3.194 19.954 1.00 92.56 77 GLY A CA 1
ATOM 605 C C . GLY A 1 77 ? -3.898 2.534 19.050 1.00 92.56 77 GLY A C 1
ATOM 606 O O . GLY A 1 77 ? -3.462 3.130 18.062 1.00 92.56 77 GLY A O 1
ATOM 607 N N . ASP A 1 78 ? -3.518 1.308 19.399 1.00 91.31 78 ASP A N 1
ATOM 608 C CA . ASP A 1 78 ? -2.453 0.559 18.726 1.00 91.31 78 ASP A CA 1
ATOM 609 C C . ASP A 1 78 ? -2.785 0.256 17.256 1.00 91.31 78 ASP A C 1
ATOM 611 O O . ASP A 1 78 ? -1.896 0.297 16.411 1.00 91.31 78 ASP A O 1
ATOM 615 N N . GLU A 1 79 ? -4.060 0.042 16.911 1.00 89.31 79 GLU A N 1
ATOM 616 C CA . GLU A 1 79 ? -4.475 -0.193 15.517 1.00 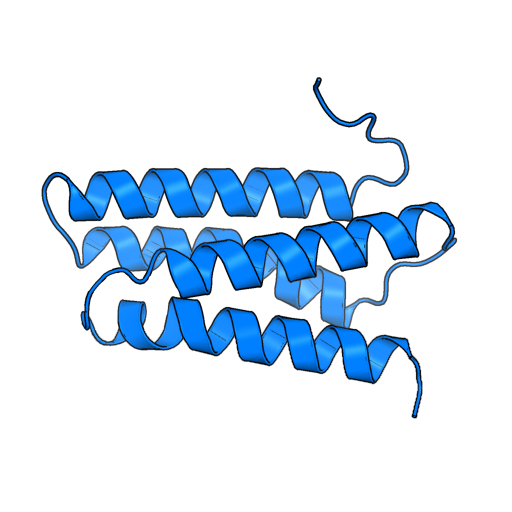89.31 79 GLU A CA 1
ATOM 617 C C . GLU A 1 79 ? -4.294 1.056 14.648 1.00 89.31 79 GLU A C 1
ATOM 619 O O . GLU A 1 79 ? -3.816 0.968 13.517 1.00 89.31 79 GLU A O 1
ATOM 624 N N . ARG A 1 80 ? -4.601 2.245 15.188 1.00 93.62 80 ARG A N 1
ATOM 625 C CA . ARG A 1 80 ? -4.335 3.513 14.491 1.00 93.62 80 ARG A CA 1
ATOM 626 C C . ARG A 1 80 ? -2.842 3.711 14.266 1.00 93.62 80 ARG A C 1
ATOM 628 O O . ARG A 1 80 ? -2.438 4.148 13.191 1.00 93.62 80 ARG A O 1
ATOM 635 N N . GLN A 1 81 ? -2.034 3.414 15.280 1.00 93.00 81 GLN A N 1
ATOM 636 C CA . GLN A 1 81 ? -0.583 3.520 15.180 1.00 93.00 81 GLN A CA 1
ATOM 637 C C . GLN A 1 81 ? -0.032 2.548 14.126 1.00 93.00 81 GLN A C 1
ATOM 639 O O . GLN A 1 81 ? 0.725 2.973 13.256 1.00 93.00 81 GLN A O 1
ATOM 644 N N . GLY A 1 82 ? -0.502 1.296 14.123 1.00 92.06 82 GLY A N 1
ATOM 645 C CA . GLY A 1 82 ? -0.168 0.309 13.094 1.00 92.06 82 GLY A CA 1
ATOM 646 C C . GLY A 1 82 ? -0.555 0.761 11.683 1.00 92.06 82 GLY A C 1
ATOM 647 O O . GLY A 1 82 ? 0.206 0.559 10.741 1.00 92.06 82 GLY A O 1
ATOM 648 N N . MET A 1 83 ? -1.684 1.461 11.527 1.00 92.25 83 MET A N 1
ATOM 649 C CA . MET A 1 83 ? -2.096 2.027 10.238 1.00 92.25 83 MET A CA 1
ATOM 650 C C . MET A 1 83 ? -1.163 3.132 9.742 1.00 92.25 83 MET A C 1
ATOM 652 O O . MET A 1 83 ? -0.836 3.193 8.558 1.00 92.25 83 MET A O 1
ATOM 656 N N . ILE A 1 84 ? -0.730 4.014 10.644 1.00 94.38 84 ILE A N 1
ATOM 657 C CA . ILE A 1 84 ? 0.210 5.092 10.318 1.00 94.38 84 ILE A CA 1
ATOM 658 C C . ILE A 1 84 ? 1.558 4.497 9.911 1.00 94.38 84 ILE A C 1
ATOM 660 O O . ILE A 1 84 ? 2.126 4.902 8.899 1.00 94.38 84 ILE A O 1
ATOM 664 N N . GLU A 1 85 ? 2.042 3.504 10.656 1.00 95.06 85 GLU A N 1
ATOM 665 C CA . GLU A 1 85 ? 3.276 2.783 10.338 1.00 95.06 85 GLU A CA 1
ATOM 666 C C . GLU A 1 85 ? 3.172 2.052 8.996 1.00 95.06 85 GLU A C 1
ATOM 668 O O . GLU A 1 85 ? 4.091 2.133 8.182 1.00 95.06 85 GLU A O 1
ATOM 673 N N . ALA A 1 86 ? 2.036 1.411 8.711 1.00 94.88 86 ALA A N 1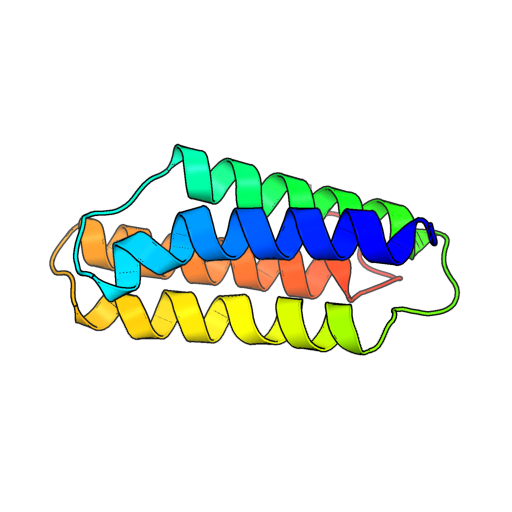
ATOM 674 C CA . ALA A 1 86 ? 1.771 0.783 7.421 1.00 94.88 86 ALA A CA 1
ATOM 675 C C . ALA A 1 86 ? 1.763 1.797 6.272 1.00 94.88 86 ALA A C 1
ATOM 677 O O . ALA A 1 86 ? 2.378 1.544 5.235 1.00 94.88 86 ALA A O 1
ATOM 678 N N . ALA A 1 87 ? 1.116 2.952 6.456 1.00 95.75 87 ALA A N 1
ATOM 679 C CA . ALA A 1 87 ? 1.101 4.015 5.459 1.00 95.75 87 ALA A CA 1
ATOM 680 C C . ALA A 1 87 ? 2.529 4.481 5.150 1.00 95.75 87 ALA A C 1
ATOM 682 O O . ALA A 1 87 ? 2.926 4.473 3.987 1.00 95.75 87 ALA A O 1
ATOM 683 N N . VAL A 1 88 ? 3.324 4.810 6.175 1.00 95.88 88 VAL A N 1
ATOM 684 C CA . VAL A 1 88 ? 4.733 5.216 6.016 1.00 95.88 88 VAL A CA 1
ATOM 685 C C . VAL A 1 88 ? 5.536 4.133 5.297 1.00 95.88 88 VAL A C 1
ATOM 687 O O . VAL A 1 88 ? 6.157 4.414 4.273 1.00 95.88 88 VAL A O 1
ATOM 690 N N . ARG A 1 89 ? 5.437 2.882 5.757 1.00 95.56 89 ARG A N 1
ATOM 691 C CA . ARG A 1 89 ? 6.134 1.725 5.180 1.00 95.56 89 ARG A CA 1
ATOM 692 C C . ARG A 1 89 ? 5.835 1.532 3.689 1.00 95.56 89 ARG A C 1
ATOM 694 O O . ARG A 1 89 ? 6.725 1.145 2.926 1.00 95.56 89 ARG A O 1
ATOM 701 N N . VAL A 1 90 ? 4.587 1.754 3.278 1.00 96.25 90 VAL A N 1
ATOM 702 C CA . VAL A 1 90 ? 4.167 1.695 1.872 1.00 96.25 90 VAL A CA 1
ATOM 703 C C . VAL A 1 90 ? 4.672 2.916 1.104 1.00 96.25 90 VAL A C 1
ATOM 705 O O . VAL A 1 90 ? 5.196 2.757 0.007 1.00 96.25 90 VAL A O 1
ATOM 708 N N . GLY A 1 91 ? 4.583 4.118 1.676 1.00 94.94 91 GLY A N 1
ATOM 709 C CA . GLY A 1 91 ? 5.061 5.352 1.047 1.00 94.94 91 GLY A CA 1
ATOM 710 C C . GLY A 1 91 ? 6.564 5.340 0.750 1.00 94.94 91 GLY A C 1
ATOM 711 O O . GLY A 1 91 ? 6.982 5.747 -0.335 1.00 94.94 91 GLY A O 1
ATOM 712 N N . GLU A 1 92 ? 7.374 4.816 1.668 1.00 93.88 92 GLU A N 1
ATOM 713 C CA . GLU A 1 92 ? 8.818 4.631 1.474 1.00 93.88 92 GLU A CA 1
ATOM 714 C C . GLU A 1 92 ? 9.106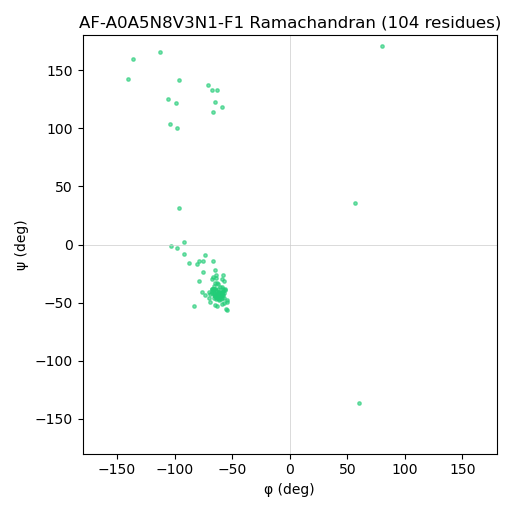 3.672 0.314 1.00 93.88 92 GLU A C 1
ATOM 716 O O . GLU A 1 92 ? 9.895 3.989 -0.575 1.00 93.88 92 GLU A O 1
ATOM 721 N N . ARG A 1 93 ? 8.400 2.535 0.256 1.00 94.19 93 ARG A N 1
ATOM 722 C CA . ARG A 1 93 ? 8.533 1.569 -0.847 1.00 94.19 93 ARG A CA 1
ATOM 723 C C . ARG A 1 93 ? 8.090 2.131 -2.184 1.00 94.19 93 ARG A C 1
ATOM 725 O O . ARG A 1 93 ? 8.749 1.883 -3.184 1.00 94.19 93 ARG A O 1
ATOM 732 N N . VAL A 1 94 ? 7.001 2.895 -2.213 1.00 93.44 94 VAL A N 1
ATOM 733 C CA . VAL A 1 94 ? 6.539 3.584 -3.425 1.00 93.44 94 VAL A CA 1
ATOM 734 C C . VAL A 1 94 ? 7.594 4.575 -3.902 1.00 93.44 94 VAL A C 1
ATOM 736 O O . VAL A 1 94 ? 7.937 4.579 -5.080 1.00 93.44 94 VAL A O 1
ATOM 739 N N . THR A 1 95 ? 8.137 5.382 -2.989 1.00 91.44 95 THR A N 1
ATOM 740 C CA . THR A 1 95 ? 9.200 6.347 -3.305 1.00 91.44 95 THR A CA 1
ATOM 741 C C . THR A 1 95 ? 10.400 5.631 -3.907 1.00 91.44 95 THR A C 1
ATOM 743 O O . THR A 1 95 ? 10.897 6.031 -4.953 1.00 91.44 95 THR A O 1
ATOM 746 N N . TYR A 1 96 ? 10.799 4.522 -3.292 1.00 87.56 96 TYR A N 1
ATOM 747 C CA . TYR A 1 96 ? 11.906 3.704 -3.751 1.00 87.56 96 TYR A CA 1
ATOM 748 C C . TYR A 1 96 ? 11.648 3.022 -5.102 1.00 87.56 96 TYR A C 1
ATOM 750 O O . TYR A 1 96 ? 12.521 2.997 -5.963 1.00 87.56 96 TYR A O 1
ATOM 758 N N . ALA A 1 97 ? 10.444 2.493 -5.322 1.00 88.69 97 ALA A N 1
ATOM 759 C CA . ALA A 1 97 ? 10.065 1.860 -6.582 1.00 88.69 97 ALA A CA 1
ATOM 760 C C . ALA A 1 97 ? 10.007 2.858 -7.749 1.00 88.69 97 ALA A C 1
ATOM 762 O O . ALA A 1 97 ? 10.212 2.470 -8.898 1.00 88.69 97 ALA A O 1
ATOM 763 N N . LEU A 1 98 ? 9.725 4.130 -7.459 1.00 86.38 98 LEU A N 1
ATOM 764 C CA . LEU A 1 98 ? 9.672 5.212 -8.441 1.00 86.38 98 LEU A CA 1
ATOM 765 C C . LEU A 1 98 ? 11.007 5.956 -8.608 1.00 86.38 98 LEU A C 1
ATOM 767 O O . LEU A 1 98 ? 11.111 6.783 -9.514 1.00 86.38 98 LEU A O 1
ATOM 771 N N . ASP A 1 99 ? 12.012 5.679 -7.771 1.00 82.56 99 ASP A N 1
ATOM 772 C CA . ASP A 1 99 ? 13.354 6.252 -7.878 1.00 82.56 99 ASP A CA 1
ATOM 773 C C . ASP A 1 99 ? 14.317 5.276 -8.587 1.00 82.56 99 ASP A C 1
ATOM 775 O O . ASP A 1 99 ? 14.851 4.355 -7.960 1.00 82.56 99 ASP A O 1
ATOM 779 N N . PRO A 1 100 ? 14.605 5.469 -9.889 1.00 62.44 100 PRO A N 1
ATOM 780 C CA . PRO A 1 100 ? 15.505 4.592 -10.636 1.00 62.44 100 PRO A CA 1
ATOM 781 C C . PRO A 1 100 ? 16.967 4.654 -10.151 1.00 62.44 100 PRO A C 1
ATOM 783 O O . PRO A 1 100 ? 17.756 3.785 -10.521 1.00 62.44 100 PRO A O 1
ATOM 786 N N . ALA A 1 101 ? 17.342 5.650 -9.337 1.00 64.44 101 ALA A N 1
ATOM 787 C CA . ALA A 1 101 ? 18.681 5.801 -8.763 1.00 64.44 101 ALA A CA 1
ATOM 788 C C . ALA A 1 101 ? 18.769 5.378 -7.283 1.00 64.44 101 ALA A C 1
ATOM 790 O O . ALA A 1 101 ? 19.855 5.436 -6.705 1.00 64.44 101 ALA A O 1
ATOM 791 N N . GLY A 1 102 ? 17.660 4.950 -6.670 1.00 57.53 102 GLY A N 1
ATOM 792 C CA . GLY A 1 102 ? 17.606 4.617 -5.250 1.00 57.53 102 GLY A CA 1
ATOM 793 C C . GLY A 1 102 ? 18.450 3.386 -4.896 1.00 57.53 102 GLY A C 1
ATOM 794 O O . GLY A 1 102 ? 18.125 2.253 -5.269 1.00 57.53 102 GLY A O 1
ATOM 795 N N . GLU A 1 103 ? 19.510 3.571 -4.106 1.00 54.16 103 GLU A N 1
ATOM 796 C CA . GLU A 1 103 ? 20.162 2.469 -3.386 1.00 54.16 103 GLU A CA 1
ATOM 797 C C . GLU A 1 103 ? 19.242 1.996 -2.248 1.00 54.16 103 GLU A C 1
ATOM 799 O O . GLU A 1 103 ? 18.624 2.833 -1.589 1.00 54.16 103 GLU A O 1
ATOM 804 N N . PRO A 1 104 ? 19.081 0.680 -2.016 1.00 51.50 104 PRO A N 1
ATOM 805 C CA . PRO A 1 104 ? 18.290 0.219 -0.882 1.00 51.50 104 PRO A CA 1
ATOM 806 C C . PRO A 1 104 ? 19.006 0.653 0.400 1.00 51.50 104 PRO A C 1
ATOM 808 O O . PRO A 1 104 ? 20.174 0.303 0.581 1.00 51.50 104 PRO A O 1
ATOM 811 N N . GLU A 1 105 ? 18.340 1.410 1.276 1.00 52.22 105 GLU A N 1
ATOM 812 C CA . GLU A 1 105 ? 18.881 1.655 2.616 1.00 52.22 105 GLU A CA 1
ATOM 813 C C . GLU A 1 105 ? 19.067 0.296 3.318 1.00 52.22 105 GLU A C 1
ATOM 815 O O . GLU A 1 105 ? 18.118 -0.483 3.445 1.00 52.22 105 GLU A O 1
ATOM 820 N N . MET A 1 106 ? 20.328 -0.013 3.658 1.00 39.50 106 MET A N 1
ATOM 821 C CA . MET A 1 106 ? 20.777 -1.262 4.293 1.00 39.50 106 MET A CA 1
ATOM 822 C C . MET A 1 106 ? 20.446 -1.322 5.781 1.00 39.50 106 MET A C 1
ATOM 824 O O . MET A 1 106 ? 20.667 -0.300 6.469 1.00 39.50 106 MET A O 1
#

Secondary structure (DSSP, 8-state):
--HHHHHHHHHHHHHHHHHHHHHTT----HHHHHHHHHHHHHHHHHHTT-S---HHHHHHHHHHHHHHHHHGGG--HHHHHHHHHHHHHHHHHHHHHH-TT-PPP-

Solvent-accessible surface area (backbone atoms only — not comparable to full-atom values): 5908 Å² total; per-residue (Å²): 130,62,72,67,58,56,55,46,50,52,43,50,55,30,45,47,66,37,49,50,38,37,74,69,70,65,59,88,57,68,67,37,47,55,48,33,50,50,45,43,53,50,51,20,60,59,39,57,77,42,97,68,78,61,66,72,52,56,51,56,52,67,46,47,30,60,57,40,45,64,37,24,80,81,47,62,71,70,59,19,50,51,30,47,52,49,17,52,58,48,39,54,46,42,53,47,36,72,35,76,81,61,72,81,89,128

Mean predicted aligned error: 4.89 Å